Protein AF-A0A976CTU6-F1 (afdb_monomer_lite)

Foldseek 3Di:
DDLVVVLVVQLVVCCVPDVDPLSSLLSNLLSQQLVCLLVVDQNLVSCVPRPCVLPPPVNLVVCLPPQLLCCLVPVAHLEDDSSRLSSSLSSLCSSCVAPLVVSLVSLVVSDRVSVVSSVSNNSNSCSNHNDDPPD

Sequence (135 aa):
MDLTTLRATVKLHVGLTHSHANVLRAADSLVRLLYRISEGMALRDAIRQEAGDWLSGKQADSWLHQDDCHVIGQRFSPACYIAEAMPASLYLAWKYHDDFSAGIIANTMCGGDNCHRGAVVGSLLAASNGIETTW

pLDDT: mean 95.37, std 4.61, range [69.69, 98.69]

Radius of gyration: 14.16 Å; chains: 1; bounding box: 31×37×37 Å

Structure (mmCIF, N/CA/C/O backbone):
data_AF-A0A976CTU6-F1
#
_entry.id   AF-A0A976CTU6-F1
#
loop_
_atom_site.group_PDB
_atom_site.id
_atom_site.type_symbol
_atom_site.label_atom_id
_atom_site.label_alt_id
_atom_site.label_comp_id
_atom_site.label_asym_id
_atom_site.label_entity_id
_atom_site.label_seq_id
_atom_site.pdbx_PDB_ins_code
_atom_site.Cartn_x
_atom_site.Cartn_y
_atom_site.Cartn_z
_atom_site.occupancy
_atom_site.B_iso_or_equiv
_atom_site.auth_seq_id
_atom_site.auth_comp_id
_atom_site.auth_asym_id
_atom_site.auth_atom_id
_atom_site.pdbx_PDB_model_num
ATOM 1 N N . MET A 1 1 ? -13.269 2.512 18.645 1.00 75.94 1 MET A N 1
ATOM 2 C CA . MET A 1 1 ? -12.550 3.800 18.532 1.00 75.94 1 MET A CA 1
ATOM 3 C C . MET A 1 1 ? -12.977 4.420 17.215 1.00 75.94 1 MET A C 1
ATOM 5 O O . MET A 1 1 ? -12.995 3.686 16.236 1.00 75.94 1 MET A O 1
ATOM 9 N N . ASP A 1 2 ? -13.394 5.686 17.180 1.00 93.25 2 ASP A N 1
ATOM 10 C CA . ASP A 1 2 ? -13.775 6.330 15.915 1.00 93.25 2 ASP A CA 1
ATOM 11 C C . ASP A 1 2 ? -12.541 6.686 15.060 1.00 93.25 2 ASP A C 1
ATOM 13 O O . ASP A 1 2 ? -11.409 6.751 15.555 1.00 93.25 2 ASP A O 1
ATOM 17 N N . LEU A 1 3 ? -12.761 6.916 13.761 1.00 95.06 3 LEU A N 1
ATOM 18 C CA . LEU A 1 3 ? -11.694 7.198 12.796 1.00 95.06 3 LEU A CA 1
ATOM 19 C C . LEU A 1 3 ? -10.881 8.456 13.146 1.00 95.06 3 LEU A C 1
ATOM 21 O O . LEU A 1 3 ? -9.688 8.515 12.849 1.00 95.06 3 LEU A O 1
ATOM 25 N N . THR A 1 4 ? -11.488 9.463 13.777 1.00 96.81 4 THR A N 1
ATOM 26 C CA . THR A 1 4 ? -10.786 10.704 14.132 1.00 96.81 4 THR A CA 1
ATOM 27 C C . THR A 1 4 ? -9.746 10.430 15.208 1.00 96.81 4 THR A C 1
ATOM 29 O O . THR A 1 4 ? -8.581 10.801 15.040 1.00 96.81 4 THR A O 1
ATOM 32 N N . THR A 1 5 ? -10.133 9.723 16.273 1.00 97.06 5 THR A N 1
ATOM 33 C CA . THR A 1 5 ? -9.193 9.310 17.320 1.00 97.06 5 THR A CA 1
ATOM 34 C C . THR A 1 5 ? -8.098 8.407 16.757 1.00 97.06 5 THR A C 1
ATOM 36 O O . THR A 1 5 ? -6.923 8.658 17.017 1.00 97.06 5 THR A O 1
ATOM 39 N N . LEU A 1 6 ? -8.445 7.423 15.919 1.00 96.94 6 LEU A N 1
ATOM 40 C CA . LEU A 1 6 ? -7.466 6.492 15.351 1.00 96.94 6 LEU A CA 1
ATOM 41 C C . LEU A 1 6 ? -6.388 7.212 14.521 1.00 96.94 6 LEU A C 1
ATOM 43 O O . LEU A 1 6 ? -5.193 6.965 14.691 1.00 96.94 6 LEU A O 1
ATOM 47 N N . ARG A 1 7 ? -6.793 8.158 13.664 1.00 97.50 7 ARG A N 1
ATOM 48 C CA . ARG A 1 7 ? -5.866 8.970 12.857 1.00 97.50 7 ARG A CA 1
ATOM 49 C C . ARG A 1 7 ? -4.936 9.818 13.719 1.00 97.50 7 ARG A C 1
ATOM 51 O O . ARG A 1 7 ? -3.743 9.904 13.427 1.00 97.50 7 ARG A O 1
ATOM 58 N N . ALA A 1 8 ? -5.467 10.440 14.774 1.00 97.31 8 ALA A N 1
ATOM 59 C CA . ALA A 1 8 ? -4.673 11.242 15.700 1.00 97.31 8 ALA A CA 1
ATOM 60 C C . ALA A 1 8 ? -3.634 10.382 16.436 1.00 97.31 8 ALA A C 1
ATOM 62 O O . ALA A 1 8 ? -2.460 10.750 16.482 1.00 97.31 8 ALA A O 1
ATOM 63 N N . THR A 1 9 ? -4.037 9.210 16.937 1.00 98.00 9 THR A N 1
ATOM 64 C CA . THR A 1 9 ? -3.141 8.261 17.610 1.00 98.00 9 THR A CA 1
ATOM 65 C C . THR A 1 9 ? -2.022 7.783 16.688 1.00 98.00 9 THR A C 1
ATOM 67 O O . THR A 1 9 ? -0.860 7.794 17.091 1.00 98.00 9 THR A O 1
ATOM 70 N N . VAL A 1 10 ? -2.333 7.416 15.441 1.00 97.19 10 VAL A N 1
ATOM 71 C CA . VAL A 1 10 ? -1.309 6.946 14.496 1.00 97.19 10 VAL A CA 1
ATOM 72 C C . VAL A 1 10 ? -0.340 8.059 14.110 1.00 97.19 10 VAL A C 1
ATOM 74 O O . VAL A 1 10 ? 0.868 7.832 14.114 1.00 97.19 10 VAL A O 1
ATOM 77 N N . LYS A 1 11 ? -0.824 9.277 13.841 1.00 96.88 11 LYS A N 1
ATOM 78 C CA . LYS A 1 11 ? 0.061 10.421 13.562 1.00 96.88 11 LYS A CA 1
ATOM 79 C C . LYS A 1 11 ? 0.971 10.746 14.737 1.00 96.88 11 LYS A C 1
ATOM 81 O O . LYS A 1 11 ? 2.150 11.007 14.518 1.00 96.88 11 LYS A O 1
ATOM 86 N N . LEU A 1 12 ? 0.439 10.710 15.961 1.00 97.00 12 LEU A N 1
ATOM 87 C CA . LEU A 1 12 ? 1.238 10.901 17.166 1.00 97.00 12 LEU A CA 1
ATOM 88 C C . LEU A 1 12 ? 2.327 9.830 17.258 1.00 97.00 12 LEU A C 1
ATOM 90 O O . LEU A 1 12 ? 3.491 10.178 17.405 1.00 97.00 12 LEU A O 1
ATOM 94 N N . HIS A 1 13 ? 1.963 8.552 17.112 1.00 97.31 13 HIS A N 1
ATOM 95 C CA . HIS A 1 13 ? 2.896 7.431 17.206 1.00 97.31 13 HIS A CA 1
ATOM 96 C C . HIS A 1 13 ? 4.008 7.497 16.150 1.00 97.31 13 HIS A C 1
ATOM 98 O O . HIS A 1 13 ? 5.187 7.452 16.493 1.00 97.31 13 HIS A O 1
ATOM 104 N N . VAL A 1 14 ? 3.650 7.657 14.872 1.00 97.00 14 VAL A N 1
ATOM 105 C CA . VAL A 1 14 ? 4.627 7.765 13.776 1.00 97.00 14 VAL A CA 1
ATOM 106 C C . VAL A 1 14 ? 5.512 8.999 13.962 1.00 97.00 14 VAL A C 1
ATOM 108 O O . VAL A 1 14 ? 6.727 8.914 13.788 1.00 97.00 14 VAL A O 1
ATOM 111 N N . GLY A 1 15 ? 4.932 10.117 14.409 1.00 97.19 15 GLY A N 1
ATOM 112 C CA . GLY A 1 15 ? 5.641 11.367 14.678 1.00 97.19 15 GLY A CA 1
ATOM 113 C C . GLY A 1 15 ? 6.716 11.282 15.765 1.00 97.19 15 GLY A C 1
ATOM 114 O O . GLY A 1 15 ? 7.596 12.138 15.785 1.00 97.19 15 GLY A O 1
ATOM 115 N N . LEU A 1 16 ? 6.703 10.247 16.617 1.00 97.25 16 LEU A N 1
ATOM 116 C CA . LEU A 1 16 ? 7.768 10.002 17.600 1.00 97.25 16 LEU A CA 1
ATOM 117 C C . LEU A 1 16 ? 9.099 9.602 16.949 1.00 97.25 16 LEU A C 1
ATOM 119 O O . LEU A 1 16 ? 10.149 9.797 17.552 1.00 97.25 16 LEU A O 1
ATOM 123 N N . THR A 1 17 ? 9.063 9.035 15.739 1.00 95.50 17 THR A N 1
ATOM 124 C CA . THR A 1 17 ? 10.268 8.586 15.015 1.00 95.50 17 THR A CA 1
ATOM 125 C C . THR A 1 17 ? 10.470 9.333 13.700 1.00 95.50 17 THR A C 1
ATOM 127 O O . THR A 1 17 ? 11.600 9.652 13.343 1.00 95.50 17 THR A O 1
ATOM 130 N N . HIS A 1 18 ? 9.385 9.652 12.992 1.00 93.06 18 HIS A N 1
ATOM 131 C CA . HIS A 1 18 ? 9.410 10.282 11.678 1.00 93.06 18 HIS A CA 1
ATOM 132 C C . HIS A 1 18 ? 8.368 11.403 11.610 1.00 93.06 18 HIS A C 1
ATOM 134 O O . HIS A 1 18 ? 7.188 11.174 11.346 1.00 93.06 18 HIS A O 1
ATOM 140 N N . SER A 1 19 ? 8.809 12.645 11.807 1.00 91.19 19 SER A N 1
ATOM 141 C CA . SER A 1 19 ? 7.942 13.835 11.798 1.00 91.19 19 SER A CA 1
ATOM 142 C C . SER A 1 19 ? 7.746 14.461 10.410 1.00 91.19 19 SER A C 1
ATOM 144 O O . SER A 1 19 ? 7.044 15.463 10.272 1.00 91.19 19 SER A O 1
ATOM 146 N N . HIS A 1 20 ? 8.339 13.882 9.359 1.00 95.00 20 HIS A N 1
ATOM 147 C CA . HIS A 1 20 ? 8.233 14.415 8.003 1.00 95.00 20 HIS A CA 1
ATOM 148 C C . HIS A 1 20 ? 6.795 14.314 7.466 1.00 95.00 20 HIS A C 1
ATOM 150 O O . HIS A 1 20 ? 6.168 13.253 7.512 1.00 95.00 20 HIS A O 1
ATOM 156 N N . ALA A 1 21 ? 6.290 15.404 6.876 1.00 94.19 21 ALA A N 1
ATOM 157 C CA . ALA A 1 21 ? 4.888 15.541 6.475 1.00 94.19 21 ALA A CA 1
ATOM 158 C C . ALA A 1 21 ? 4.392 14.412 5.553 1.00 94.19 21 ALA A C 1
ATOM 160 O O . ALA A 1 21 ? 3.296 13.892 5.754 1.00 94.19 21 ALA A O 1
ATOM 161 N N . ASN A 1 22 ? 5.205 13.978 4.581 1.00 93.81 22 ASN A N 1
ATOM 162 C CA . ASN A 1 22 ? 4.824 12.881 3.680 1.00 93.81 22 ASN A CA 1
ATOM 163 C C . ASN A 1 22 ? 4.703 11.525 4.391 1.00 93.81 22 ASN A C 1
ATOM 165 O O . ASN A 1 22 ? 3.845 10.733 4.015 1.00 93.81 22 ASN A O 1
ATOM 169 N N . VAL A 1 23 ? 5.506 11.270 5.429 1.00 95.06 23 VAL A N 1
ATOM 170 C CA . VAL A 1 23 ? 5.420 10.023 6.208 1.00 95.06 23 VAL A CA 1
ATOM 171 C C . VAL A 1 23 ? 4.142 10.023 7.042 1.00 95.06 23 VAL A C 1
ATOM 173 O O . VAL A 1 23 ? 3.376 9.063 7.008 1.00 95.06 23 VAL A O 1
ATOM 176 N N . LEU A 1 24 ? 3.843 11.144 7.702 1.00 96.94 24 LEU A N 1
ATOM 177 C CA . LEU A 1 24 ? 2.595 11.313 8.450 1.00 96.94 24 LEU A CA 1
ATOM 178 C C . LEU A 1 24 ? 1.359 11.236 7.542 1.00 96.94 24 LEU A C 1
ATOM 180 O O . LEU A 1 24 ? 0.328 10.699 7.945 1.00 96.94 24 LEU A O 1
ATOM 184 N N . ARG A 1 25 ? 1.455 11.747 6.308 1.00 96.50 25 ARG A N 1
ATOM 185 C CA . ARG A 1 25 ? 0.394 11.644 5.295 1.00 96.50 25 ARG A CA 1
ATOM 186 C C . ARG A 1 25 ? 0.201 10.207 4.813 1.00 96.50 25 ARG A C 1
ATOM 188 O O . ARG A 1 25 ? -0.943 9.775 4.684 1.00 96.50 25 ARG A O 1
ATOM 195 N N . ALA A 1 26 ? 1.280 9.465 4.571 1.00 96.88 26 ALA A N 1
ATOM 196 C CA . ALA A 1 26 ? 1.200 8.056 4.190 1.00 96.88 26 ALA A CA 1
ATOM 197 C C . ALA A 1 26 ? 0.563 7.215 5.307 1.00 96.88 26 ALA A C 1
ATOM 199 O O . ALA A 1 26 ? -0.377 6.468 5.046 1.00 96.88 26 ALA A O 1
ATOM 200 N N . ALA A 1 27 ? 0.976 7.428 6.561 1.00 97.25 27 ALA A N 1
ATOM 201 C CA . ALA A 1 27 ? 0.383 6.769 7.723 1.00 97.25 27 ALA A CA 1
ATOM 202 C C . ALA A 1 27 ? -1.118 7.087 7.879 1.00 97.25 27 ALA A C 1
ATOM 204 O O . ALA A 1 27 ? -1.926 6.183 8.078 1.00 97.25 27 ALA A O 1
ATOM 205 N N . ASP A 1 28 ? -1.514 8.357 7.724 1.00 97.62 28 ASP A N 1
ATOM 206 C CA . ASP A 1 28 ? -2.929 8.760 7.737 1.00 97.62 28 ASP A CA 1
ATOM 207 C C . ASP A 1 28 ? -3.736 8.086 6.625 1.00 97.62 28 ASP A C 1
ATOM 209 O O . ASP A 1 28 ? -4.883 7.701 6.837 1.00 97.62 28 ASP A O 1
ATOM 213 N N . SER A 1 29 ? -3.142 7.954 5.438 1.00 98.12 29 SER A N 1
ATOM 214 C CA . SER A 1 29 ? -3.782 7.323 4.283 1.00 98.12 29 SER A CA 1
ATOM 215 C C . SER A 1 29 ? -3.976 5.829 4.524 1.00 98.12 29 SER A C 1
ATOM 217 O O . SER A 1 29 ? -5.084 5.337 4.345 1.00 98.12 29 SER A O 1
ATOM 219 N N . LEU A 1 30 ? -2.957 5.127 5.027 1.00 98.31 30 LEU A N 1
ATOM 220 C CA . LEU A 1 30 ? -3.053 3.703 5.357 1.00 98.31 30 LEU A CA 1
ATOM 221 C C . LEU A 1 30 ? -4.136 3.421 6.408 1.00 98.31 30 LEU A C 1
ATOM 223 O O . LEU A 1 30 ? -4.934 2.505 6.236 1.00 98.31 30 LEU A O 1
ATOM 227 N N . VAL A 1 31 ? -4.223 4.242 7.459 1.00 98.12 31 VAL A N 1
ATOM 228 C CA . VAL A 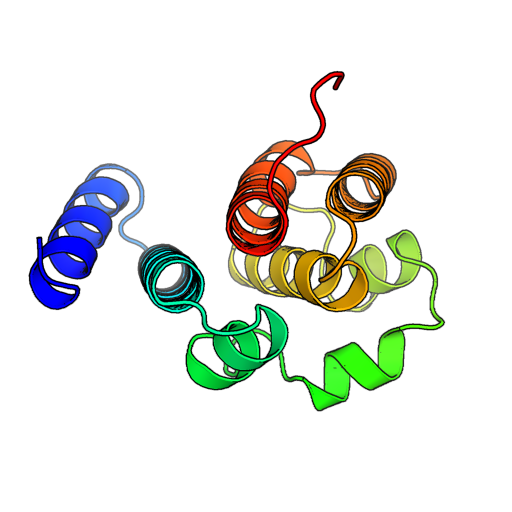1 31 ? -5.280 4.114 8.478 1.00 98.12 31 VAL A CA 1
ATOM 229 C C . VAL A 1 31 ? -6.665 4.301 7.879 1.00 98.12 31 VAL A C 1
ATOM 231 O O . VAL A 1 31 ? -7.567 3.519 8.173 1.00 98.12 31 VAL A O 1
ATOM 234 N N . ARG A 1 32 ? -6.850 5.330 7.044 1.00 98.44 32 ARG A N 1
ATOM 235 C CA . ARG A 1 32 ? -8.137 5.573 6.381 1.00 98.44 32 ARG A CA 1
ATOM 236 C C . ARG A 1 32 ? -8.510 4.405 5.470 1.00 98.44 32 ARG A C 1
ATOM 238 O O . ARG A 1 32 ? -9.646 3.955 5.539 1.00 98.44 32 ARG A O 1
ATOM 245 N N . LEU A 1 33 ? -7.562 3.877 4.693 1.00 98.62 33 LEU A N 1
ATOM 246 C CA . LEU A 1 33 ? -7.778 2.712 3.831 1.00 98.62 33 LEU A CA 1
ATOM 247 C C . LEU A 1 33 ? -8.233 1.491 4.633 1.00 98.62 33 LEU A C 1
ATOM 249 O O . LEU A 1 33 ? -9.308 0.962 4.369 1.00 98.62 33 LEU A O 1
ATOM 253 N N . LEU A 1 34 ? -7.460 1.087 5.644 1.00 98.38 34 LEU A N 1
ATOM 254 C CA . LEU A 1 34 ? -7.779 -0.079 6.473 1.00 98.38 34 LEU A CA 1
ATOM 255 C C . LEU A 1 34 ? -9.123 0.080 7.190 1.00 98.38 34 LEU A C 1
ATOM 257 O O . LEU A 1 34 ? -9.901 -0.867 7.242 1.00 98.38 34 LEU A O 1
ATOM 261 N N . TYR A 1 35 ? -9.430 1.285 7.678 1.00 98.06 35 TYR A N 1
ATOM 262 C CA . TYR A 1 35 ? -10.724 1.576 8.289 1.00 98.06 35 TYR A CA 1
ATOM 263 C C . TYR A 1 35 ? -11.878 1.399 7.291 1.00 98.06 35 TYR A C 1
ATOM 265 O O . TYR A 1 35 ? -12.854 0.722 7.599 1.00 98.06 35 TYR A O 1
ATOM 273 N N . ARG A 1 36 ? -11.771 1.940 6.068 1.00 98.12 36 ARG A N 1
ATOM 274 C CA . ARG A 1 36 ? -12.812 1.766 5.037 1.00 98.12 36 ARG A CA 1
ATOM 275 C C . ARG A 1 36 ? -12.997 0.309 4.632 1.00 98.12 36 ARG A C 1
ATOM 277 O O . ARG A 1 36 ? -14.134 -0.132 4.496 1.00 98.12 36 ARG A O 1
ATOM 284 N N . ILE A 1 37 ? -11.902 -0.426 4.474 1.00 98.19 37 ILE A N 1
ATOM 285 C CA . ILE A 1 37 ? -11.944 -1.848 4.126 1.00 98.19 37 ILE A CA 1
ATOM 286 C C . ILE A 1 37 ? -12.613 -2.646 5.251 1.00 98.19 37 ILE A C 1
ATOM 288 O O . ILE A 1 37 ? -13.472 -3.477 4.976 1.00 98.19 37 IL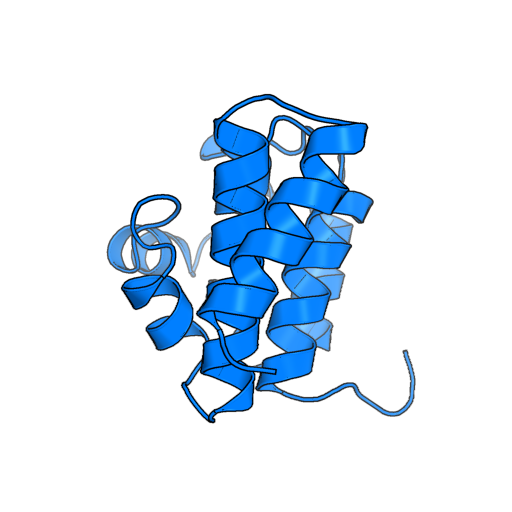E A O 1
ATOM 292 N N . SER A 1 38 ? -12.320 -2.332 6.520 1.00 96.81 38 SER A N 1
ATOM 293 C CA . SER A 1 38 ? -12.984 -2.983 7.661 1.00 96.81 38 SER A CA 1
ATOM 294 C C . SER A 1 38 ? -14.491 -2.714 7.743 1.00 96.81 38 SER A C 1
ATOM 296 O O . SER A 1 38 ? -15.224 -3.524 8.299 1.00 96.81 38 SER A O 1
ATOM 298 N N . GLU A 1 39 ? -14.964 -1.619 7.142 1.00 96.62 39 GLU A N 1
ATOM 299 C CA . GLU A 1 39 ? -16.390 -1.287 7.006 1.00 96.62 39 GLU A CA 1
ATOM 300 C C . GLU A 1 39 ? -17.029 -1.935 5.755 1.00 96.62 39 GLU A C 1
ATOM 302 O O . GLU A 1 39 ? -18.178 -1.652 5.422 1.00 96.62 39 GLU A O 1
ATOM 307 N N . GLY A 1 40 ? -16.297 -2.798 5.040 1.00 97.06 40 GLY A N 1
ATOM 308 C CA . GLY A 1 40 ? -16.779 -3.535 3.869 1.00 97.06 40 GLY A CA 1
ATOM 309 C C . GLY A 1 40 ? -16.597 -2.818 2.529 1.00 97.06 40 GLY A C 1
ATOM 310 O O . GLY A 1 40 ? -17.138 -3.268 1.520 1.00 97.06 40 GLY A O 1
ATOM 311 N N . MET A 1 41 ? -15.853 -1.707 2.478 1.00 98.38 41 MET A N 1
ATOM 312 C CA . MET A 1 41 ? -15.536 -1.042 1.211 1.00 98.38 41 MET A CA 1
ATOM 313 C C . MET A 1 41 ? -14.531 -1.868 0.399 1.00 98.38 41 MET A C 1
ATOM 315 O O . MET A 1 41 ? -13.489 -2.267 0.917 1.00 98.38 41 MET A O 1
ATOM 319 N N . ALA A 1 42 ? -14.799 -2.055 -0.896 1.00 98.31 42 ALA A N 1
ATOM 320 C CA . ALA A 1 42 ? -13.868 -2.723 -1.799 1.00 98.31 42 ALA A CA 1
ATOM 321 C C . ALA A 1 42 ? -12.521 -1.980 -1.866 1.00 98.31 42 ALA A C 1
ATOM 323 O O . ALA A 1 42 ? -12.480 -0.749 -1.953 1.00 98.31 42 ALA A O 1
ATOM 324 N N . LEU A 1 43 ? -11.412 -2.726 -1.890 1.00 98.50 43 LEU A N 1
ATOM 325 C CA . LEU A 1 43 ? -10.055 -2.173 -1.816 1.00 98.50 43 LEU A CA 1
ATOM 326 C C . LEU A 1 43 ? -9.777 -1.088 -2.871 1.00 98.50 43 LEU A C 1
ATOM 328 O O . LEU A 1 43 ? -9.253 -0.025 -2.542 1.00 98.50 43 LEU A O 1
ATOM 332 N N . ARG A 1 44 ? -10.164 -1.306 -4.135 1.00 98.38 44 ARG A N 1
ATOM 333 C CA . ARG A 1 44 ? -9.958 -0.308 -5.204 1.00 98.38 44 ARG A CA 1
ATOM 334 C C . ARG A 1 44 ? -10.740 0.984 -4.961 1.00 98.38 44 ARG A C 1
ATOM 336 O O . ARG A 1 44 ? -10.230 2.065 -5.251 1.00 98.38 44 ARG A O 1
ATOM 343 N N . ASP A 1 45 ? -11.939 0.898 -4.395 1.00 98.44 45 ASP A N 1
ATOM 344 C CA . ASP A 1 45 ? -12.746 2.079 -4.081 1.00 98.44 45 ASP A CA 1
ATOM 345 C C . ASP A 1 45 ? -12.187 2.828 -2.871 1.00 98.44 45 ASP A C 1
ATOM 347 O O . ASP A 1 45 ? -12.076 4.055 -2.913 1.00 98.44 45 ASP A O 1
ATOM 351 N N . ALA A 1 46 ? -11.701 2.102 -1.860 1.00 98.50 46 ALA A N 1
ATOM 352 C CA . ALA A 1 46 ? -10.972 2.694 -0.744 1.00 98.50 46 ALA A CA 1
ATOM 353 C C . ALA A 1 46 ? -9.713 3.438 -1.227 1.00 98.50 46 ALA A C 1
ATOM 355 O O . ALA A 1 46 ? -9.490 4.580 -0.821 1.00 98.50 46 ALA A O 1
ATOM 356 N N . ILE A 1 47 ? -8.925 2.848 -2.140 1.00 98.56 47 ILE A N 1
ATOM 357 C CA . ILE A 1 47 ? -7.741 3.498 -2.732 1.00 98.56 47 ILE A CA 1
ATOM 358 C C . ILE A 1 47 ? -8.134 4.772 -3.485 1.00 98.56 47 ILE A C 1
ATOM 360 O O . ILE A 1 47 ? -7.530 5.818 -3.246 1.00 98.56 47 ILE A O 1
ATOM 364 N N . ARG A 1 48 ? -9.164 4.721 -4.343 1.00 98.25 48 ARG A N 1
ATOM 365 C CA . ARG A 1 48 ? -9.657 5.909 -5.067 1.00 98.25 48 ARG A CA 1
ATOM 366 C C . ARG A 1 48 ? -10.056 7.029 -4.110 1.00 98.25 48 ARG A C 1
ATOM 368 O O . ARG A 1 48 ? -9.720 8.184 -4.357 1.00 98.25 48 ARG A O 1
ATOM 375 N N . GLN A 1 49 ? -10.779 6.686 -3.047 1.00 97.94 49 GLN A N 1
ATOM 376 C CA . GLN A 1 49 ? -11.337 7.656 -2.114 1.00 97.94 49 GLN A CA 1
ATOM 377 C C . GLN A 1 49 ? -10.276 8.255 -1.186 1.00 97.94 49 GLN A C 1
ATOM 379 O O . GLN A 1 49 ? -10.238 9.467 -0.989 1.00 97.94 49 GLN A O 1
ATOM 384 N N . GLU A 1 50 ? -9.435 7.418 -0.583 1.00 98.06 50 GLU A N 1
ATOM 385 C CA . GLU A 1 50 ? -8.584 7.837 0.532 1.00 98.06 50 GLU A CA 1
ATOM 386 C C . GLU A 1 50 ? -7.123 8.088 0.116 1.00 98.06 50 GLU A C 1
ATOM 388 O O . GLU A 1 50 ? -6.409 8.783 0.842 1.00 98.06 50 GLU A O 1
ATOM 393 N N . ALA A 1 51 ? -6.683 7.575 -1.040 1.00 97.44 51 ALA A N 1
ATOM 394 C CA . ALA A 1 51 ? -5.292 7.638 -1.500 1.00 97.44 51 ALA A CA 1
ATOM 395 C C . ALA A 1 51 ? -5.128 8.002 -2.993 1.00 97.44 51 ALA A C 1
ATOM 397 O O . ALA A 1 51 ? -4.074 7.753 -3.585 1.00 97.44 51 ALA A O 1
ATOM 398 N N . GLY A 1 52 ? -6.145 8.616 -3.608 1.00 95.81 52 GLY A N 1
ATOM 399 C CA . GLY A 1 52 ? -6.113 9.022 -5.019 1.00 95.81 52 GLY A CA 1
ATOM 400 C C . GLY A 1 52 ? -5.050 10.079 -5.360 1.00 95.81 52 GLY A C 1
ATOM 401 O O . GLY A 1 52 ? -4.683 10.226 -6.523 1.00 95.81 52 GLY A O 1
ATOM 402 N N . ASP A 1 53 ? -4.535 10.795 -4.355 1.00 94.12 53 ASP A N 1
ATOM 403 C CA . ASP A 1 53 ? -3.409 11.731 -4.465 1.00 94.12 53 ASP A CA 1
ATOM 404 C C . ASP A 1 53 ? -2.046 11.027 -4.555 1.00 94.12 53 ASP A C 1
ATOM 406 O O . ASP A 1 53 ? -1.077 11.618 -5.030 1.00 94.12 53 ASP A O 1
ATOM 410 N N . TRP A 1 54 ? -1.964 9.777 -4.095 1.00 96.62 54 TRP A N 1
ATOM 411 C CA . TRP A 1 54 ? -0.785 8.929 -4.243 1.00 96.62 54 TRP A CA 1
ATOM 412 C C . TRP A 1 54 ? -0.828 8.148 -5.551 1.00 96.62 54 TRP A C 1
ATOM 414 O O . TRP A 1 54 ? 0.164 8.102 -6.273 1.00 96.62 54 TRP A O 1
ATOM 424 N N . LEU A 1 55 ? -1.974 7.540 -5.861 1.00 97.31 55 LEU A N 1
ATOM 425 C CA . LEU A 1 55 ? -2.149 6.711 -7.045 1.00 97.31 55 LEU A CA 1
ATOM 426 C C . LEU A 1 55 ? -3.516 6.960 -7.678 1.00 97.31 55 LEU A C 1
ATOM 428 O O . LEU A 1 55 ? -4.556 6.647 -7.100 1.00 97.31 55 LEU A O 1
ATOM 432 N N . SER A 1 56 ? -3.519 7.447 -8.918 1.00 96.62 56 SER A N 1
ATOM 433 C CA . SER A 1 56 ? -4.750 7.513 -9.698 1.00 96.62 56 SER A CA 1
ATOM 434 C C . SER A 1 56 ? -5.172 6.115 -10.144 1.00 96.62 56 SER A C 1
ATOM 436 O O . SER A 1 56 ? -4.392 5.406 -10.782 1.00 96.62 56 SER A O 1
ATOM 438 N N . GLY A 1 57 ? -6.442 5.761 -9.931 1.00 95.81 57 GLY A N 1
ATOM 439 C CA . GLY A 1 57 ? -6.996 4.509 -10.452 1.00 95.81 57 GLY A CA 1
ATOM 440 C C . GLY A 1 57 ? -6.831 4.370 -11.969 1.00 95.81 57 GLY A C 1
ATOM 441 O O . GLY A 1 57 ? -6.465 3.310 -12.452 1.00 95.81 57 GLY A O 1
ATOM 442 N N . LYS A 1 58 ? -6.967 5.470 -12.725 1.00 96.44 58 LYS A N 1
ATOM 443 C CA . LYS A 1 58 ? -6.756 5.464 -14.183 1.00 96.44 58 LYS A CA 1
ATOM 444 C C . LYS A 1 58 ? -5.309 5.127 -14.562 1.00 96.44 58 LYS A C 1
ATOM 446 O O . LYS A 1 58 ? -5.084 4.444 -15.557 1.00 96.44 58 LYS A O 1
ATOM 451 N N . GLN A 1 59 ? -4.334 5.628 -13.800 1.00 94.56 59 GLN A N 1
ATOM 452 C CA . GLN A 1 59 ? -2.924 5.297 -14.022 1.00 94.56 59 GLN A CA 1
ATOM 453 C C . GLN A 1 59 ? -2.671 3.823 -13.708 1.00 94.56 59 GLN A C 1
ATOM 455 O O . GLN A 1 59 ? -2.109 3.123 -14.545 1.00 94.56 59 GLN A O 1
ATOM 460 N N . ALA A 1 60 ? -3.160 3.348 -12.560 1.00 96.81 60 ALA A N 1
ATOM 461 C CA . ALA A 1 60 ? -3.040 1.951 -12.162 1.00 96.81 60 ALA A CA 1
ATOM 462 C C . ALA A 1 60 ? -3.648 1.004 -13.212 1.00 96.81 60 ALA A C 1
ATOM 464 O O . ALA A 1 60 ? -2.980 0.074 -13.659 1.00 96.81 60 ALA A O 1
ATOM 465 N N . ASP A 1 61 ? -4.859 1.307 -13.690 1.00 98.00 61 ASP A N 1
ATOM 466 C CA . ASP A 1 61 ? -5.548 0.534 -14.728 1.00 98.00 61 ASP A CA 1
ATOM 467 C C . ASP A 1 61 ? -4.750 0.492 -16.043 1.00 98.00 61 ASP A C 1
ATOM 469 O O . ASP A 1 61 ? -4.675 -0.545 -16.700 1.00 98.00 61 ASP A O 1
ATOM 47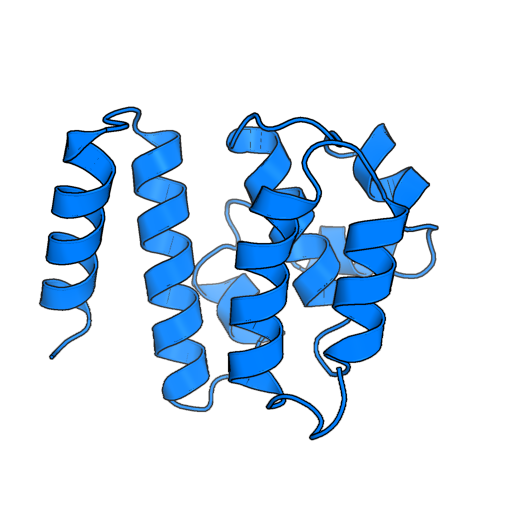3 N N . SER A 1 62 ? -4.076 1.591 -16.406 1.00 97.56 62 SER A N 1
ATOM 474 C CA . SER A 1 62 ? -3.248 1.662 -17.620 1.00 97.56 62 SER A CA 1
ATOM 475 C C . SER A 1 62 ? -1.985 0.791 -17.579 1.00 97.56 62 SER A C 1
ATOM 477 O O . SER A 1 62 ? -1.344 0.581 -18.613 1.00 97.56 62 SER A O 1
ATOM 479 N N . TRP A 1 63 ? -1.614 0.281 -16.403 1.00 97.69 63 TRP A N 1
ATOM 480 C CA . TRP A 1 63 ? -0.398 -0.504 -16.193 1.00 97.69 63 TRP A CA 1
ATOM 481 C C . TRP A 1 63 ? -0.664 -1.977 -15.876 1.00 97.69 63 TRP A C 1
ATOM 483 O O . TRP A 1 63 ? 0.289 -2.742 -15.821 1.00 97.69 63 TRP A O 1
ATOM 493 N N . LEU A 1 64 ? -1.925 -2.409 -15.740 1.00 97.00 64 LEU A N 1
ATOM 494 C CA . LEU A 1 64 ? -2.275 -3.767 -15.284 1.00 97.00 64 LEU A CA 1
ATOM 495 C C . LEU A 1 64 ? -1.634 -4.900 -16.101 1.00 97.00 64 LEU A C 1
ATOM 497 O O . LEU A 1 64 ? -1.331 -5.956 -15.551 1.00 97.00 64 LEU A O 1
ATOM 501 N N . HIS A 1 65 ? -1.424 -4.685 -17.401 1.00 96.38 65 HIS A N 1
ATOM 502 C CA . HIS A 1 65 ? -0.826 -5.672 -18.307 1.00 96.38 65 HIS A CA 1
ATOM 503 C C . HIS A 1 65 ? 0.706 -5.620 -18.362 1.00 96.38 65 HIS A C 1
ATOM 505 O O . HIS A 1 65 ? 1.318 -6.407 -19.080 1.00 96.38 65 HIS A O 1
ATOM 511 N N . GLN A 1 66 ? 1.328 -4.679 -17.653 1.00 97.31 66 GLN A N 1
ATOM 512 C CA . GLN A 1 66 ? 2.777 -4.553 -17.586 1.00 97.31 66 GLN A CA 1
ATOM 513 C C . GLN A 1 66 ? 3.334 -5.414 -16.448 1.00 97.31 66 GLN A C 1
ATOM 515 O O . GLN A 1 66 ? 2.664 -5.685 -15.444 1.00 97.31 66 GLN A O 1
ATOM 520 N N . ASP A 1 67 ? 4.582 -5.836 -16.630 1.00 97.38 67 ASP A N 1
ATOM 521 C CA . ASP A 1 67 ? 5.354 -6.542 -15.616 1.00 97.38 67 ASP A CA 1
ATOM 522 C C . ASP A 1 67 ? 5.550 -5.669 -14.366 1.00 97.38 67 ASP A C 1
ATOM 524 O O . ASP A 1 67 ? 5.794 -4.463 -14.464 1.00 97.38 67 ASP A O 1
ATOM 528 N N . ASP A 1 68 ? 5.435 -6.265 -13.181 1.00 97.75 68 ASP A N 1
ATOM 529 C CA . ASP A 1 68 ? 5.475 -5.512 -11.926 1.00 97.75 68 ASP A CA 1
ATOM 530 C C . ASP A 1 68 ? 6.847 -4.912 -11.655 1.00 97.75 68 ASP A C 1
ATOM 532 O O . ASP A 1 68 ? 6.935 -3.742 -11.282 1.00 97.75 68 ASP A O 1
ATOM 536 N N . CYS A 1 69 ? 7.924 -5.651 -11.929 1.00 95.75 69 CYS A N 1
ATOM 537 C CA . CYS A 1 69 ? 9.281 -5.137 -11.785 1.00 95.75 69 CYS A CA 1
ATOM 538 C C . CYS A 1 69 ? 9.511 -3.950 -12.729 1.00 95.75 69 CYS A C 1
ATOM 540 O O . CYS A 1 69 ? 10.166 -2.976 -12.351 1.00 95.75 69 CYS A O 1
ATOM 542 N N . HIS A 1 70 ? 8.929 -3.990 -13.933 1.00 96.44 70 HIS A N 1
ATOM 543 C CA . HIS A 1 70 ? 8.955 -2.856 -14.853 1.00 96.44 70 HIS A CA 1
ATOM 544 C C . HIS A 1 70 ? 8.212 -1.637 -14.290 1.00 96.44 70 HIS A C 1
ATOM 546 O O . HIS A 1 70 ? 8.776 -0.543 -14.265 1.00 96.44 70 HIS A O 1
ATOM 552 N N . VAL A 1 71 ? 6.972 -1.795 -13.815 1.00 96.25 71 VAL A N 1
ATOM 553 C CA . VAL A 1 71 ? 6.186 -0.667 -13.282 1.00 96.25 71 VAL A CA 1
ATOM 554 C C . VAL A 1 71 ? 6.851 -0.078 -12.039 1.00 96.25 71 VAL A C 1
ATOM 556 O O . VAL A 1 71 ? 7.047 1.136 -11.969 1.00 96.25 71 VAL A O 1
ATOM 559 N N . ILE A 1 72 ? 7.266 -0.924 -11.095 1.00 95.94 72 ILE A N 1
ATOM 560 C CA . ILE A 1 72 ? 7.928 -0.497 -9.858 1.00 95.94 72 ILE A CA 1
ATOM 561 C C . ILE A 1 72 ? 9.257 0.197 -10.164 1.00 95.94 72 ILE A C 1
ATOM 563 O O . ILE A 1 72 ? 9.532 1.249 -9.594 1.00 95.94 72 ILE A O 1
ATOM 567 N N . GLY A 1 73 ? 10.056 -0.333 -11.092 1.00 93.88 73 GLY A N 1
ATOM 568 C CA . GLY A 1 73 ? 11.357 0.237 -11.438 1.00 93.88 73 GLY A CA 1
ATOM 569 C C . GLY A 1 73 ? 11.306 1.511 -12.289 1.00 93.88 73 GLY A C 1
ATOM 570 O O . GLY A 1 73 ? 12.208 2.333 -12.180 1.00 93.88 73 GLY A O 1
ATOM 571 N N . GLN A 1 74 ? 10.296 1.678 -13.151 1.00 92.31 74 GLN A N 1
ATOM 572 C CA . GLN A 1 74 ? 10.249 2.780 -14.129 1.00 92.31 74 GLN A CA 1
ATOM 573 C C . GLN A 1 74 ? 9.264 3.898 -13.777 1.00 92.31 74 GLN A C 1
ATOM 575 O O . GLN A 1 74 ? 9.409 5.017 -14.269 1.00 92.31 74 GLN A O 1
ATOM 580 N N . ARG A 1 75 ? 8.216 3.608 -12.997 1.00 90.75 75 ARG A N 1
ATOM 581 C CA . ARG A 1 75 ? 7.181 4.594 -12.624 1.00 90.75 75 ARG A CA 1
ATOM 582 C C . ARG A 1 75 ? 7.312 5.070 -11.188 1.00 90.75 75 ARG A C 1
ATOM 584 O O . ARG A 1 75 ? 6.878 6.177 -10.882 1.00 90.75 75 ARG A O 1
ATOM 591 N N . PHE A 1 76 ? 7.898 4.236 -10.340 1.00 90.31 76 PHE A N 1
ATOM 592 C CA . PHE A 1 76 ? 8.144 4.518 -8.937 1.00 90.31 76 PHE A CA 1
ATOM 593 C C . PHE A 1 76 ? 9.630 4.301 -8.652 1.00 90.31 76 PHE A C 1
ATOM 595 O O . PHE A 1 76 ? 10.484 4.828 -9.358 1.00 90.31 76 PHE A O 1
ATOM 602 N N . SER A 1 77 ? 9.929 3.518 -7.624 1.00 86.69 77 SER A N 1
ATOM 603 C CA . SER A 1 77 ? 11.258 3.043 -7.300 1.00 86.69 77 SER A CA 1
ATOM 604 C C . SER A 1 77 ? 11.131 1.795 -6.431 1.00 86.69 77 SER A C 1
ATOM 606 O O . SER A 1 77 ? 10.172 1.676 -5.658 1.00 86.69 77 SER A O 1
ATOM 608 N N . PRO A 1 78 ? 12.099 0.869 -6.487 1.00 76.25 78 PRO A N 1
ATOM 609 C CA . PRO A 1 78 ? 12.200 -0.199 -5.505 1.00 76.25 78 PRO A CA 1
ATOM 610 C C . PRO A 1 78 ? 12.736 0.295 -4.143 1.00 76.25 78 PRO A C 1
ATOM 612 O O . PRO A 1 78 ? 12.825 -0.509 -3.220 1.00 76.25 78 PRO A O 1
ATOM 615 N N . ALA A 1 79 ? 13.121 1.571 -4.003 1.00 85.69 79 ALA A N 1
ATOM 616 C CA . ALA A 1 79 ? 13.698 2.145 -2.785 1.00 85.69 79 ALA A CA 1
ATOM 617 C C . ALA A 1 79 ? 12.656 2.533 -1.713 1.00 85.69 79 ALA A C 1
ATOM 619 O O . ALA A 1 79 ? 11.448 2.515 -1.935 1.00 85.69 79 ALA A O 1
ATOM 620 N N . CYS A 1 80 ? 13.156 2.929 -0.539 1.00 86.19 80 CYS A N 1
ATOM 621 C CA . CYS A 1 80 ? 12.372 3.202 0.668 1.00 86.19 80 CYS A CA 1
ATOM 622 C C . CYS A 1 80 ? 11.795 4.628 0.770 1.00 86.19 80 CYS A C 1
ATOM 624 O O . CYS A 1 80 ? 11.193 4.990 1.785 1.00 86.19 80 CYS A O 1
ATOM 626 N N . TYR A 1 81 ? 11.983 5.486 -0.239 1.00 90.56 81 TYR A N 1
ATOM 627 C CA . TYR A 1 81 ? 11.492 6.862 -0.173 1.00 90.56 81 TYR A CA 1
ATOM 628 C C . TYR A 1 81 ? 9.969 6.881 -0.224 1.00 90.56 81 TYR A C 1
ATOM 630 O O . TYR A 1 81 ? 9.372 6.475 -1.213 1.00 90.56 81 TYR A O 1
ATOM 638 N N . ILE A 1 82 ? 9.324 7.415 0.817 1.00 91.69 82 ILE A N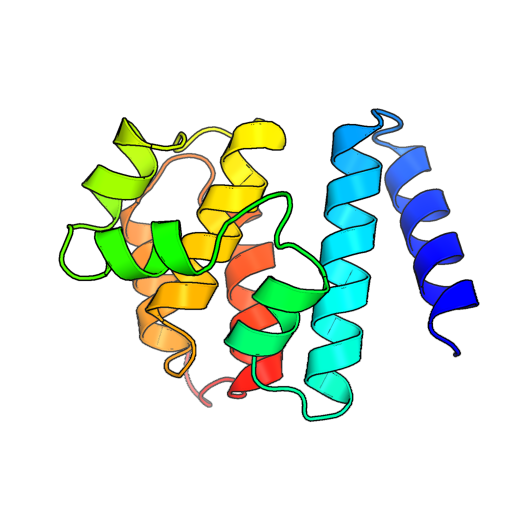 1
ATOM 639 C CA . ILE A 1 82 ? 7.863 7.327 0.974 1.00 91.69 82 ILE A CA 1
ATOM 640 C C . ILE A 1 82 ? 7.065 7.872 -0.223 1.00 91.69 82 ILE A C 1
ATOM 642 O O . ILE A 1 82 ? 5.984 7.372 -0.517 1.00 91.69 82 ILE A O 1
ATOM 646 N N . ALA A 1 83 ? 7.608 8.872 -0.929 1.00 91.00 83 ALA A N 1
ATOM 647 C CA . ALA A 1 83 ? 6.993 9.451 -2.121 1.00 91.00 83 ALA A CA 1
ATOM 648 C C . ALA A 1 83 ? 6.868 8.453 -3.285 1.00 91.00 83 ALA A C 1
ATOM 650 O O . ALA A 1 83 ? 5.974 8.597 -4.111 1.00 91.00 83 ALA A O 1
ATOM 651 N N . GLU A 1 84 ? 7.735 7.443 -3.320 1.00 92.19 84 GLU A N 1
ATOM 652 C CA . GLU A 1 84 ? 7.787 6.390 -4.336 1.00 92.19 84 GLU A CA 1
ATOM 653 C C . GLU A 1 84 ? 7.243 5.067 -3.774 1.00 92.19 84 GLU A C 1
ATOM 655 O O . GLU A 1 84 ? 6.459 4.382 -4.427 1.00 92.19 84 GLU A O 1
ATOM 660 N N . ALA A 1 85 ? 7.586 4.740 -2.525 1.00 93.75 85 ALA A N 1
ATOM 661 C CA . ALA A 1 85 ? 7.209 3.496 -1.865 1.00 93.75 85 ALA A CA 1
ATOM 662 C C . ALA A 1 85 ? 5.698 3.396 -1.593 1.00 93.75 85 ALA A C 1
ATOM 664 O O . ALA A 1 85 ? 5.108 2.330 -1.787 1.00 93.75 85 ALA A O 1
ATOM 665 N N . MET A 1 86 ? 5.046 4.493 -1.184 1.00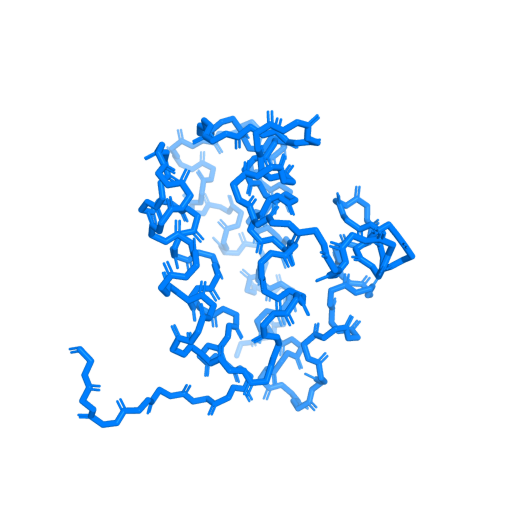 96.56 86 MET A N 1
ATOM 666 C CA . MET A 1 86 ? 3.598 4.501 -0.949 1.00 96.56 86 MET A CA 1
ATOM 667 C C . MET A 1 86 ? 2.805 4.200 -2.235 1.00 96.56 86 MET A C 1
ATOM 669 O O . MET A 1 86 ? 2.046 3.229 -2.236 1.00 96.56 86 MET A O 1
ATOM 673 N N . PRO A 1 87 ? 2.973 4.938 -3.352 1.00 97.00 87 PRO A N 1
ATOM 674 C CA . PRO A 1 87 ? 2.228 4.637 -4.572 1.00 97.00 87 PRO A CA 1
ATOM 675 C C . PRO A 1 87 ? 2.614 3.294 -5.211 1.00 97.00 87 PRO A C 1
ATOM 677 O O . PRO A 1 87 ? 1.737 2.623 -5.752 1.00 97.00 87 PRO A O 1
ATOM 680 N N . ALA A 1 88 ? 3.865 2.837 -5.068 1.00 97.50 88 ALA A N 1
ATOM 681 C CA . ALA A 1 88 ? 4.271 1.483 -5.454 1.00 97.50 88 ALA A CA 1
ATOM 682 C C . ALA A 1 88 ? 3.491 0.397 -4.687 1.00 97.50 88 ALA A C 1
ATOM 684 O O . ALA A 1 88 ? 3.005 -0.563 -5.286 1.00 97.50 88 ALA A O 1
ATOM 685 N N . SER A 1 89 ? 3.325 0.572 -3.371 1.00 98.19 89 SER A N 1
ATOM 686 C CA . SER A 1 89 ? 2.521 -0.329 -2.532 1.00 98.19 89 SER A CA 1
ATOM 687 C C . SER A 1 89 ? 1.058 -0.345 -2.975 1.00 98.19 89 SER A C 1
ATOM 689 O O . SER A 1 89 ? 0.463 -1.406 -3.150 1.00 98.19 89 SER A O 1
ATOM 691 N N . LEU A 1 90 ? 0.483 0.841 -3.199 1.00 98.50 90 LEU A N 1
ATOM 692 C CA . LEU A 1 90 ? -0.903 0.977 -3.644 1.00 98.50 90 LEU A CA 1
ATOM 693 C C . LEU A 1 90 ? -1.129 0.350 -5.019 1.00 98.50 90 LEU A C 1
ATOM 695 O O . LEU A 1 90 ? -2.189 -0.221 -5.243 1.00 98.50 90 LEU A O 1
ATOM 699 N N . TYR A 1 91 ? -0.153 0.425 -5.926 1.00 98.56 91 TYR A N 1
ATOM 700 C CA . TYR A 1 91 ? -0.263 -0.177 -7.252 1.00 98.56 91 TYR A CA 1
ATOM 701 C C . TYR A 1 91 ? -0.330 -1.704 -7.177 1.00 98.56 91 TYR A C 1
ATOM 703 O O . TYR A 1 91 ? -1.205 -2.304 -7.797 1.00 98.56 91 TYR A O 1
ATOM 711 N N . LEU A 1 92 ? 0.537 -2.335 -6.381 1.00 98.50 92 LEU A N 1
ATOM 712 C CA . LEU A 1 92 ? 0.492 -3.788 -6.204 1.00 98.50 92 LEU A CA 1
ATOM 713 C C . LEU A 1 92 ? -0.817 -4.221 -5.532 1.00 98.50 92 LEU A C 1
ATOM 715 O O . LEU A 1 92 ? -1.483 -5.128 -6.024 1.00 98.50 92 LEU A O 1
ATOM 719 N N . ALA A 1 93 ? -1.247 -3.516 -4.482 1.00 98.62 93 ALA A N 1
ATOM 720 C CA . ALA A 1 93 ? -2.541 -3.768 -3.848 1.00 98.62 93 ALA A CA 1
ATOM 721 C C . ALA A 1 93 ? -3.721 -3.559 -4.821 1.00 98.62 93 ALA A C 1
ATOM 723 O O . ALA A 1 93 ? -4.708 -4.284 -4.774 1.00 98.62 93 ALA A O 1
ATOM 724 N N . TRP A 1 94 ? -3.621 -2.593 -5.738 1.00 98.69 94 TRP A N 1
ATOM 725 C CA . TRP A 1 94 ? -4.624 -2.348 -6.773 1.00 98.69 94 TRP A CA 1
ATOM 726 C C . TRP A 1 94 ? -4.690 -3.471 -7.807 1.00 98.69 94 TRP A C 1
ATOM 728 O O . TRP A 1 94 ? -5.782 -3.917 -8.174 1.00 98.69 94 TRP A O 1
ATOM 738 N N . LYS A 1 95 ? -3.533 -3.897 -8.321 1.00 98.69 95 LYS A N 1
ATOM 739 C CA . LYS A 1 95 ? -3.437 -4.925 -9.361 1.00 98.69 95 LYS A CA 1
ATOM 740 C C . LYS A 1 95 ? -3.942 -6.268 -8.843 1.00 98.69 95 LYS A C 1
ATOM 742 O O . LYS A 1 95 ? -4.764 -6.882 -9.512 1.00 98.69 95 LYS A O 1
ATOM 747 N N . TYR A 1 96 ? -3.529 -6.644 -7.636 1.00 98.44 96 TYR A N 1
ATOM 748 C CA . TYR A 1 96 ? -3.829 -7.929 -6.998 1.00 98.44 96 TYR A CA 1
ATOM 749 C C . TYR A 1 96 ? -4.969 -7.848 -5.978 1.00 98.44 96 TYR A C 1
ATOM 751 O O . TYR A 1 96 ? -4.985 -8.580 -4.998 1.00 98.44 96 TYR A O 1
ATOM 759 N N . HIS A 1 97 ? -5.911 -6.923 -6.172 1.00 98.25 97 HIS A N 1
ATOM 760 C CA . HIS A 1 97 ? -6.911 -6.560 -5.162 1.00 98.25 97 HIS A CA 1
ATOM 761 C C . HIS A 1 97 ? -7.767 -7.713 -4.613 1.00 98.25 97 HIS A C 1
ATOM 763 O O . HIS A 1 97 ? -8.324 -7.587 -3.529 1.00 98.25 97 HIS A O 1
ATOM 769 N N . ASP A 1 98 ? -7.862 -8.810 -5.348 1.00 96.62 98 ASP A N 1
ATOM 770 C CA . ASP A 1 98 ? -8.666 -10.005 -5.119 1.00 96.62 98 ASP A CA 1
ATOM 771 C C . ASP A 1 98 ? -7.813 -11.247 -4.804 1.00 96.62 98 ASP A C 1
ATOM 773 O O . ASP A 1 98 ? -8.362 -12.324 -4.586 1.00 96.62 98 ASP A O 1
ATOM 777 N N . ASP A 1 99 ? -6.484 -11.107 -4.742 1.00 96.81 99 ASP A N 1
ATOM 778 C CA . ASP A 1 99 ? -5.553 -12.215 -4.528 1.00 96.81 99 ASP A CA 1
ATOM 779 C C . ASP A 1 99 ? -4.397 -11.799 -3.600 1.00 96.81 99 ASP A C 1
ATOM 781 O O . ASP A 1 99 ? -3.423 -11.147 -3.995 1.00 96.81 99 ASP A O 1
ATOM 785 N N . PHE A 1 100 ? -4.519 -12.184 -2.326 1.00 97.12 100 PHE A N 1
ATOM 786 C CA . PHE A 1 100 ? -3.522 -11.899 -1.293 1.00 97.12 100 PHE A CA 1
ATOM 787 C C . PHE A 1 100 ? -2.154 -12.524 -1.612 1.00 97.12 100 PHE A C 1
ATOM 789 O O . PHE A 1 100 ? -1.126 -11.840 -1.556 1.00 97.12 100 PHE A O 1
ATOM 796 N N . SER A 1 101 ? -2.151 -13.807 -1.980 1.00 96.38 101 SER A N 1
ATOM 797 C CA . SER A 1 101 ? -0.956 -14.600 -2.281 1.00 96.38 101 SER A CA 1
ATOM 798 C C . SER A 1 101 ? -0.202 -14.047 -3.481 1.00 96.38 101 SER A C 1
ATOM 800 O O . SER A 1 101 ? 0.992 -13.747 -3.380 1.00 96.38 101 SER A O 1
ATOM 802 N N . ALA A 1 102 ? -0.897 -13.815 -4.594 1.00 97.19 102 ALA A N 1
ATOM 803 C CA . ALA A 1 102 ? -0.275 -13.270 -5.792 1.00 97.19 102 ALA A CA 1
ATOM 804 C C . ALA A 1 102 ? 0.317 -11.874 -5.550 1.00 97.19 102 ALA A C 1
ATOM 806 O O . ALA A 1 102 ? 1.439 -11.605 -5.986 1.00 97.19 102 ALA A O 1
ATOM 807 N N . GLY A 1 103 ? -0.376 -11.006 -4.803 1.00 97.75 103 GLY A N 1
ATOM 808 C CA . GLY A 1 103 ? 0.110 -9.655 -4.520 1.00 97.75 103 GLY A CA 1
ATOM 809 C C . GLY A 1 103 ? 1.403 -9.617 -3.709 1.00 97.75 103 GLY A C 1
ATOM 810 O O . GLY A 1 103 ? 2.288 -8.797 -3.974 1.00 97.75 103 GLY A O 1
ATOM 811 N N . ILE A 1 104 ? 1.564 -10.525 -2.749 1.00 97.44 104 ILE A N 1
ATOM 812 C CA . ILE A 1 104 ? 2.755 -10.539 -1.893 1.00 97.44 104 ILE A CA 1
ATOM 813 C C . ILE A 1 104 ? 3.927 -11.261 -2.548 1.00 97.44 104 ILE A C 1
ATOM 815 O O . ILE A 1 104 ? 5.072 -10.808 -2.416 1.00 97.44 104 ILE A O 1
ATOM 819 N N . ILE A 1 105 ? 3.656 -12.308 -3.327 1.00 97.56 105 ILE A N 1
ATOM 820 C CA . ILE A 1 105 ? 4.665 -12.917 -4.196 1.00 97.56 105 ILE A CA 1
ATOM 821 C C . ILE A 1 105 ? 5.188 -11.859 -5.176 1.00 97.56 105 ILE A C 1
ATOM 823 O O . ILE A 1 105 ? 6.398 -11.639 -5.241 1.00 97.56 105 ILE A O 1
ATOM 827 N N . ALA A 1 106 ? 4.303 -11.123 -5.858 1.00 98.00 106 ALA A N 1
ATOM 828 C CA . ALA A 1 106 ? 4.696 -10.058 -6.780 1.00 98.00 106 ALA A CA 1
ATOM 829 C C . ALA A 1 106 ? 5.526 -8.963 -6.089 1.00 98.00 106 ALA A C 1
ATOM 831 O O . ALA A 1 106 ? 6.587 -8.577 -6.589 1.00 98.00 106 ALA A O 1
ATOM 832 N N . ASN A 1 107 ? 5.111 -8.512 -4.898 1.00 97.75 107 ASN A N 1
ATOM 833 C CA . ASN A 1 107 ? 5.885 -7.565 -4.090 1.00 97.75 107 ASN A CA 1
ATOM 834 C C . ASN A 1 107 ? 7.310 -8.059 -3.802 1.00 97.75 107 ASN A C 1
ATOM 836 O O . ASN A 1 107 ? 8.268 -7.285 -3.911 1.00 97.75 107 ASN A O 1
ATOM 840 N N . THR A 1 108 ? 7.433 -9.333 -3.426 1.00 96.88 108 THR A N 1
ATOM 841 C CA . THR A 1 108 ? 8.712 -9.969 -3.100 1.00 96.88 108 THR A CA 1
ATOM 842 C C . THR A 1 108 ? 9.619 -10.008 -4.323 1.00 96.88 108 THR A C 1
ATOM 844 O O . THR A 1 108 ? 10.776 -9.593 -4.233 1.00 96.88 108 THR A O 1
ATOM 847 N N . MET A 1 109 ? 9.070 -10.417 -5.471 1.00 96.94 109 MET A N 1
ATOM 848 C CA . MET A 1 109 ? 9.793 -10.524 -6.741 1.00 96.94 109 MET A CA 1
ATOM 849 C C . MET A 1 109 ? 10.286 -9.174 -7.276 1.00 96.94 109 MET A C 1
ATOM 851 O O . MET A 1 109 ? 11.320 -9.131 -7.938 1.00 96.94 109 MET A O 1
ATOM 855 N N . CYS A 1 110 ? 9.621 -8.066 -6.931 1.00 95.75 110 CYS A N 1
ATOM 856 C CA . CYS A 1 110 ? 10.067 -6.718 -7.302 1.00 95.75 110 CYS A CA 1
ATOM 857 C C . CYS A 1 110 ? 11.350 -6.254 -6.579 1.00 95.75 110 CYS A C 1
ATOM 859 O O . CYS A 1 110 ? 11.938 -5.249 -6.976 1.00 95.75 110 CYS A O 1
ATOM 861 N N . GLY A 1 111 ? 11.791 -6.952 -5.524 1.00 92.88 111 GLY A N 1
ATOM 862 C CA . GLY A 1 111 ? 13.032 -6.648 -4.802 1.00 92.88 111 GLY A CA 1
ATOM 863 C C . GLY A 1 111 ? 13.083 -5.252 -4.156 1.00 92.88 111 GLY A C 1
ATOM 864 O O . GLY A 1 111 ? 12.057 -4.593 -3.951 1.00 92.88 111 GLY A O 1
ATOM 865 N N . GLY A 1 112 ? 14.298 -4.813 -3.806 1.00 91.81 112 GLY A N 1
ATOM 866 C CA . GLY A 1 112 ? 14.548 -3.546 -3.106 1.00 91.81 112 GLY A CA 1
ATOM 867 C C . GLY A 1 112 ? 14.013 -3.545 -1.676 1.00 91.81 112 GLY A C 1
ATOM 868 O O . GLY A 1 112 ? 14.152 -4.534 -0.960 1.00 91.81 112 GLY A O 1
ATOM 869 N N . ASP A 1 113 ? 13.373 -2.450 -1.267 1.00 89.56 113 ASP A N 1
ATOM 870 C CA . ASP A 1 113 ? 12.667 -2.333 0.014 1.00 89.56 113 ASP A CA 1
ATOM 871 C C . ASP A 1 113 ? 11.291 -3.028 -0.032 1.00 89.56 113 ASP A C 1
ATOM 873 O O . ASP A 1 113 ? 10.223 -2.434 0.147 1.00 89.56 113 ASP A O 1
ATOM 877 N N . ASN A 1 114 ? 11.313 -4.325 -0.344 1.00 90.75 114 ASN A N 1
ATOM 878 C CA . ASN A 1 114 ? 10.111 -5.148 -0.441 1.00 90.75 114 ASN A CA 1
ATOM 879 C C . ASN A 1 114 ? 9.491 -5.459 0.930 1.00 90.75 114 ASN A C 1
ATOM 881 O O . ASN A 1 114 ? 8.303 -5.765 0.986 1.00 90.75 114 ASN A O 1
ATOM 885 N N . CYS A 1 115 ? 10.249 -5.359 2.025 1.00 93.75 115 CYS A N 1
ATOM 886 C CA . CYS A 1 115 ? 9.758 -5.611 3.378 1.00 93.75 115 CYS A CA 1
ATOM 887 C C . CYS A 1 115 ? 8.787 -4.509 3.816 1.00 93.75 115 CYS A C 1
ATOM 889 O O . CYS A 1 115 ? 7.647 -4.796 4.186 1.00 93.75 115 CYS A O 1
ATOM 891 N N . HIS A 1 116 ? 9.193 -3.240 3.688 1.00 92.25 116 HIS A N 1
ATOM 892 C CA . HIS A 1 116 ? 8.318 -2.110 3.997 1.00 92.25 116 HIS A CA 1
ATOM 893 C C . HIS A 1 116 ? 7.080 -2.096 3.094 1.00 92.25 116 HIS A C 1
ATOM 895 O O . HIS A 1 116 ? 5.950 -2.024 3.582 1.00 92.25 116 HIS A O 1
ATOM 901 N N . ARG A 1 117 ? 7.286 -2.228 1.776 1.00 95.31 117 ARG A N 1
ATOM 902 C CA . ARG A 1 117 ? 6.192 -2.308 0.798 1.00 95.31 117 ARG A CA 1
ATOM 903 C C . ARG A 1 117 ? 5.266 -3.489 1.095 1.00 95.31 117 ARG A C 1
ATOM 905 O O . ARG A 1 117 ? 4.049 -3.341 1.038 1.00 95.31 117 ARG A O 1
ATOM 912 N N . GLY A 1 118 ? 5.826 -4.626 1.499 1.00 96.69 118 GLY A N 1
ATOM 913 C CA . GLY A 1 118 ? 5.095 -5.831 1.888 1.00 96.69 118 GLY A CA 1
ATOM 914 C C . GLY A 1 118 ? 4.184 -5.629 3.094 1.00 96.69 118 GLY A C 1
ATOM 915 O O . GLY A 1 118 ? 3.078 -6.156 3.095 1.00 96.69 118 GLY A O 1
ATOM 916 N N . ALA A 1 119 ? 4.573 -4.811 4.076 1.00 96.75 119 ALA A N 1
ATOM 917 C CA . ALA A 1 119 ? 3.699 -4.478 5.202 1.00 96.75 119 ALA A CA 1
ATOM 918 C C . ALA A 1 119 ? 2.445 -3.703 4.750 1.00 96.75 119 ALA A C 1
ATOM 920 O O . ALA A 1 119 ? 1.333 -3.978 5.210 1.00 96.75 119 ALA A O 1
ATOM 921 N N . VAL A 1 120 ? 2.601 -2.763 3.813 1.00 97.94 120 VAL A N 1
ATOM 922 C CA . VAL A 1 120 ? 1.478 -1.990 3.260 1.00 97.94 120 VAL A CA 1
ATOM 923 C C . VAL A 1 120 ? 0.615 -2.859 2.344 1.00 97.94 120 VAL A C 1
ATOM 925 O O . VAL A 1 120 ? -0.590 -2.955 2.557 1.00 97.94 120 VAL A O 1
ATOM 928 N N . VAL A 1 121 ? 1.220 -3.531 1.360 1.00 98.38 121 VAL A N 1
ATOM 929 C CA . VAL A 1 121 ? 0.513 -4.425 0.426 1.00 98.38 121 VAL A CA 1
ATOM 930 C C . VAL A 1 121 ? -0.224 -5.520 1.194 1.00 98.38 121 VAL A C 1
ATOM 932 O O . VAL A 1 121 ? -1.413 -5.737 0.978 1.00 98.38 121 VAL A O 1
ATOM 935 N N . GLY A 1 122 ? 0.458 -6.166 2.138 1.00 97.88 122 GLY A N 1
ATOM 936 C CA . GLY A 1 122 ? -0.065 -7.307 2.877 1.00 97.88 122 GLY A CA 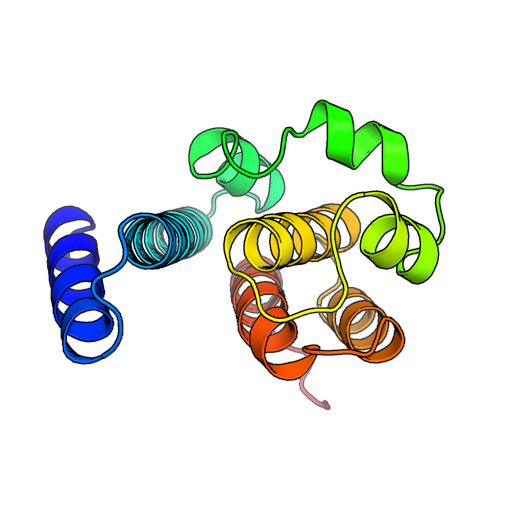1
ATOM 937 C C . GLY A 1 122 ? -1.214 -6.921 3.786 1.00 97.88 122 GLY A C 1
ATOM 938 O O . GLY A 1 122 ? -2.243 -7.582 3.761 1.00 97.88 122 GLY A O 1
ATOM 939 N N . SER A 1 123 ? -1.091 -5.823 4.538 1.00 98.25 123 SER A N 1
ATOM 940 C CA . SER A 1 123 ? -2.185 -5.369 5.406 1.00 98.25 123 SER A CA 1
ATOM 941 C C . SER A 1 123 ? -3.448 -5.008 4.619 1.00 98.25 123 SER A C 1
ATOM 943 O O . SER A 1 123 ? -4.542 -5.373 5.041 1.00 98.25 123 SER A O 1
ATOM 945 N N . LEU A 1 124 ? -3.312 -4.350 3.462 1.00 98.62 124 LEU A N 1
ATOM 946 C CA . LEU A 1 124 ? -4.451 -3.981 2.617 1.00 98.62 124 LEU A CA 1
ATOM 947 C C . LEU A 1 124 ? -5.117 -5.201 1.971 1.00 98.62 124 LEU A C 1
ATOM 949 O O . LEU A 1 124 ? -6.339 -5.331 2.027 1.00 98.62 124 LEU A O 1
ATOM 953 N N . LEU A 1 125 ? -4.323 -6.099 1.384 1.00 98.31 125 LEU A N 1
ATOM 954 C CA . LEU A 1 125 ? -4.842 -7.303 0.740 1.00 98.31 125 LEU A CA 1
ATOM 955 C C . LEU A 1 125 ? -5.457 -8.267 1.762 1.00 98.31 125 LEU A C 1
ATOM 957 O O . LEU A 1 125 ? -6.547 -8.779 1.527 1.00 98.31 125 LEU A O 1
ATOM 961 N N . ALA A 1 126 ? -4.819 -8.456 2.920 1.00 97.50 126 ALA A N 1
ATOM 962 C CA . ALA A 1 126 ? -5.350 -9.295 3.993 1.00 97.50 126 ALA A CA 1
ATOM 963 C C . ALA A 1 126 ? -6.658 -8.737 4.561 1.00 97.50 126 ALA A C 1
ATOM 965 O O . ALA A 1 126 ? -7.588 -9.497 4.817 1.00 97.50 126 ALA A O 1
ATOM 966 N N . ALA A 1 127 ? -6.755 -7.416 4.747 1.00 97.56 127 ALA A N 1
ATOM 967 C CA . ALA A 1 127 ? -7.988 -6.787 5.214 1.00 97.56 127 ALA A CA 1
ATOM 968 C C . ALA A 1 127 ? -9.143 -6.961 4.213 1.00 97.56 127 ALA A C 1
ATOM 970 O O . ALA A 1 127 ? -10.289 -7.084 4.632 1.00 97.56 127 ALA A O 1
ATOM 971 N N . SER A 1 128 ? -8.842 -6.977 2.909 1.00 97.19 128 SER A N 1
ATOM 972 C CA . SER A 1 128 ? -9.836 -7.139 1.842 1.00 97.19 128 SER A CA 1
ATOM 973 C C . SER A 1 128 ? -10.263 -8.597 1.643 1.00 97.19 128 SER A C 1
ATOM 975 O O . SER A 1 128 ? -11.447 -8.871 1.466 1.00 97.19 128 SER A O 1
ATOM 977 N N . ASN A 1 129 ? -9.308 -9.531 1.667 1.00 95.44 129 ASN A N 1
ATOM 978 C CA . ASN A 1 129 ? -9.499 -10.892 1.148 1.00 95.44 129 ASN A CA 1
ATOM 979 C C . ASN A 1 129 ? -9.364 -11.983 2.222 1.00 95.44 129 ASN A C 1
ATOM 981 O O . ASN A 1 129 ? -9.689 -13.142 1.971 1.00 95.44 129 ASN A O 1
ATOM 985 N N . GLY A 1 130 ? -8.885 -11.633 3.417 1.00 92.31 130 GLY A N 1
ATOM 986 C CA . GLY A 1 130 ? -8.383 -12.603 4.383 1.00 92.31 130 GLY A CA 1
ATOM 987 C C . GLY A 1 130 ? -6.998 -13.137 4.004 1.00 92.31 130 GLY A C 1
ATOM 988 O O . GLY A 1 130 ? -6.384 -12.717 3.023 1.00 92.31 130 GLY A O 1
ATOM 989 N N . ILE A 1 131 ? -6.493 -14.054 4.826 1.00 92.44 131 ILE A N 1
ATOM 990 C CA . ILE A 1 131 ? -5.197 -14.718 4.648 1.00 92.44 131 ILE A CA 1
ATOM 991 C C . ILE A 1 131 ? -5.465 -16.216 4.509 1.00 92.44 131 ILE A C 1
ATOM 993 O O . ILE A 1 131 ? -6.280 -16.770 5.252 1.00 92.44 131 ILE A O 1
ATOM 997 N N . GLU A 1 132 ? -4.790 -16.875 3.570 1.00 86.88 132 GLU A N 1
ATOM 998 C CA . GLU A 1 132 ? -4.856 -18.331 3.439 1.00 86.88 132 GLU A CA 1
ATOM 999 C C . GLU A 1 132 ? -4.251 -19.025 4.669 1.00 86.88 132 GLU A C 1
ATOM 1001 O O . GLU A 1 132 ? -3.346 -18.520 5.326 1.00 86.88 132 GLU A O 1
ATOM 1006 N N . THR A 1 133 ? -4.722 -20.228 4.991 1.00 81.06 133 THR A N 1
ATOM 1007 C CA . THR A 1 133 ? -4.287 -20.952 6.198 1.00 81.06 133 THR A CA 1
ATOM 1008 C C . THR A 1 133 ? -2.839 -21.449 6.155 1.00 81.06 133 THR A C 1
ATOM 1010 O O . THR A 1 133 ? -2.343 -21.967 7.155 1.00 81.06 133 THR A O 1
ATOM 1013 N N . THR A 1 134 ? -2.157 -21.358 5.013 1.00 81.56 134 THR A N 1
ATOM 1014 C CA . THR A 1 134 ? -0.765 -21.793 4.848 1.00 81.56 134 THR A CA 1
ATOM 1015 C C . THR A 1 134 ? -0.018 -20.762 4.024 1.00 81.56 134 THR A C 1
ATOM 1017 O O . THR A 1 134 ? -0.390 -20.526 2.879 1.00 81.56 134 THR A O 1
ATOM 1020 N N . TRP A 1 135 ? 1.007 -20.160 4.628 1.00 69.69 135 TRP A N 1
ATOM 1021 C CA . TRP A 1 135 ? 1.750 -19.033 4.081 1.00 69.69 135 TRP A CA 1
ATOM 1022 C C . TRP A 1 135 ? 3.181 -18.995 4.614 1.00 69.69 135 TRP A C 1
ATOM 1024 O O . TRP A 1 135 ? 3.355 -19.296 5.819 1.00 69.69 135 TRP A O 1
#

Secondary structure (DSSP, 8-state):
--HHHHHHHHHHHHHTT---HHHHHHHHHHHHHHHHHHTT--HHHHHHHHHTTT--HHHHHHHTTS-HHHHHHHHS-SS--HHHHHHHHHHHHHHTTT-HHHHHHHHHHT-SSHHHHHHHHHHHHHHHH---S--